Protein AF-A0A7V2LBU4-F1 (afdb_monomer_lite)

pLDDT: mean 82.69, std 14.38, range [41.59, 96.62]

Radius of gyration: 25.04 Å; chains: 1; bounding box: 65×22×63 Å

Sequence (102 aa):
MKAFLYPLWFLFGSIFAYLAYMHWRYSDTPFRPFYLRQPAGSDDMTSEVPEQDKLARKVVEDLNKYVEKMNGNLSKRNRVAATGYFVAVIVCVVSIFLIYVA

Foldseek 3Di:
DLVVLQVVLVVLLVVLLVLLVVLQVQLPDADDQDDDDDDPPPPPPDDDDPVVNVVVVVVSVVVRVVSVVVSVVSSVVSNVSSVVSVVSSVVSVVVNVVSVVD

Secondary structure (DSSP, 8-state):
-HHHHHHHHHHHHHHHHHHHHHHHHHHT-PPPPP-----TT---TTS---HHHHHHHHHHHHHHHHHHHHHHHHHHHHHHHHHHHHHHHHHHHHHHHHHHH-

Structure (mmCIF, N/CA/C/O backbone):
data_AF-A0A7V2LBU4-F1
#
_entry.id   AF-A0A7V2LBU4-F1
#
loop_
_atom_site.group_PDB
_atom_site.id
_atom_site.type_symbol
_atom_site.label_atom_id
_atom_site.label_alt_id
_atom_site.label_comp_id
_atom_site.label_asym_id
_atom_site.label_entity_id
_atom_site.label_seq_id
_atom_site.pdbx_PDB_ins_code
_atom_site.Cartn_x
_atom_site.Cartn_y
_atom_site.Cartn_z
_atom_site.occupancy
_atom_site.B_iso_or_equiv
_atom_site.auth_seq_id
_atom_site.auth_comp_id
_atom_site.auth_asym_id
_atom_site.auth_atom_id
_atom_site.pdbx_PDB_model_num
ATOM 1 N N . MET A 1 1 ? 29.979 0.321 -18.613 1.00 60.12 1 MET A N 1
ATOM 2 C CA . MET A 1 1 ? 29.126 1.023 -17.624 1.00 60.12 1 MET A CA 1
ATOM 3 C C . MET A 1 1 ? 27.660 0.572 -17.685 1.00 60.12 1 MET A C 1
ATOM 5 O O . MET A 1 1 ? 27.131 0.217 -16.644 1.00 60.12 1 MET A O 1
ATOM 9 N N . LYS A 1 2 ? 27.029 0.468 -18.872 1.00 63.81 2 LYS A N 1
ATOM 10 C CA . LYS A 1 2 ? 25.618 0.039 -19.043 1.00 63.81 2 LYS A CA 1
ATOM 11 C C . LYS A 1 2 ? 25.255 -1.320 -18.407 1.00 63.81 2 LYS A C 1
ATOM 13 O O . LYS A 1 2 ? 24.204 -1.433 -17.793 1.00 63.81 2 LYS A O 1
ATOM 18 N N . ALA A 1 3 ? 26.138 -2.322 -18.477 1.00 71.12 3 ALA A N 1
ATOM 19 C CA . ALA A 1 3 ? 25.879 -3.669 -17.945 1.00 71.12 3 ALA A CA 1
ATOM 20 C C . ALA A 1 3 ? 25.623 -3.720 -16.423 1.00 71.12 3 ALA A C 1
ATOM 22 O O . ALA A 1 3 ? 24.873 -4.574 -15.968 1.00 71.12 3 ALA A O 1
ATOM 23 N N . PHE A 1 4 ? 26.185 -2.789 -15.642 1.00 79.06 4 PHE A N 1
ATOM 24 C CA . PHE A 1 4 ? 25.936 -2.703 -14.196 1.00 79.06 4 PHE A CA 1
ATOM 25 C C . PHE A 1 4 ? 24.586 -2.056 -13.854 1.00 79.06 4 PHE A C 1
ATOM 27 O O . PHE A 1 4 ? 24.057 -2.297 -12.773 1.00 79.06 4 PHE A O 1
ATOM 34 N N . LEU A 1 5 ? 24.006 -1.259 -14.760 1.00 84.38 5 LEU A N 1
ATOM 35 C CA . LEU A 1 5 ? 22.726 -0.594 -14.505 1.00 84.38 5 LEU A CA 1
ATOM 36 C C . LEU A 1 5 ? 21.540 -1.565 -14.589 1.00 84.38 5 LEU A C 1
ATOM 38 O O . LEU A 1 5 ? 20.571 -1.383 -13.862 1.00 84.38 5 LEU A O 1
ATOM 42 N N . TYR A 1 6 ? 21.612 -2.608 -15.420 1.00 84.88 6 TYR A N 1
ATOM 43 C CA . TYR A 1 6 ? 20.552 -3.621 -15.533 1.00 84.88 6 TYR A CA 1
ATOM 44 C C . TYR A 1 6 ? 20.219 -4.321 -14.215 1.00 84.88 6 TYR A C 1
ATOM 46 O O . TYR A 1 6 ? 19.068 -4.234 -13.782 1.00 84.88 6 TYR A O 1
ATOM 54 N N . PRO A 1 7 ? 21.177 -4.997 -13.548 1.00 88.38 7 PRO A N 1
ATOM 55 C CA . PRO A 1 7 ? 20.886 -5.674 -12.292 1.00 88.38 7 PRO A CA 1
ATOM 56 C C . PRO A 1 7 ? 20.482 -4.680 -11.199 1.00 88.38 7 PRO A C 1
ATOM 58 O O . PRO A 1 7 ? 19.670 -5.023 -10.347 1.00 88.38 7 PRO A O 1
ATOM 61 N N . LEU A 1 8 ? 20.985 -3.441 -11.243 1.00 90.25 8 LEU A N 1
ATOM 62 C CA . LEU A 1 8 ? 20.621 -2.395 -10.290 1.00 90.25 8 LEU A CA 1
ATOM 63 C C . LEU A 1 8 ? 19.150 -1.974 -10.426 1.00 90.25 8 LEU A C 1
ATOM 65 O O . LEU A 1 8 ? 18.413 -1.975 -9.441 1.00 90.25 8 LEU A O 1
ATOM 69 N N . TRP A 1 9 ? 18.698 -1.653 -11.640 1.00 91.12 9 TRP A N 1
ATOM 70 C CA . TRP A 1 9 ? 17.297 -1.297 -11.884 1.00 91.12 9 TRP A CA 1
ATOM 71 C C . TRP A 1 9 ? 16.353 -2.474 -11.656 1.00 91.12 9 TRP A C 1
ATOM 73 O O . TRP A 1 9 ? 15.250 -2.284 -11.146 1.00 91.12 9 TRP A O 1
ATOM 83 N N . PHE A 1 10 ? 16.791 -3.693 -11.973 1.00 91.25 10 PHE A N 1
ATOM 84 C CA . PHE A 1 10 ? 16.027 -4.902 -11.684 1.00 91.25 10 PHE A CA 1
ATOM 85 C C . PHE A 1 10 ? 15.872 -5.134 -10.173 1.00 91.25 10 PHE A C 1
ATOM 87 O O . PHE A 1 10 ? 14.778 -5.459 -9.703 1.00 91.25 10 PHE A O 1
ATOM 94 N N . LEU A 1 11 ? 16.939 -4.914 -9.398 1.00 94.38 11 LEU A N 1
ATOM 95 C CA . LEU A 1 11 ? 16.905 -4.993 -7.938 1.00 94.38 11 LEU A CA 1
ATOM 96 C C . LEU A 1 11 ? 15.930 -3.963 -7.356 1.00 94.38 11 LEU A C 1
ATOM 98 O O . LEU A 1 11 ? 15.068 -4.325 -6.556 1.00 94.38 11 LEU A O 1
ATOM 102 N N . PHE A 1 12 ? 16.014 -2.702 -7.790 1.00 94.12 12 PHE A N 1
ATOM 103 C CA . PHE A 1 12 ? 15.080 -1.665 -7.347 1.00 94.12 12 PHE A CA 1
ATOM 104 C C . PHE A 1 12 ? 13.637 -1.981 -7.734 1.00 94.12 12 PHE A C 1
ATOM 106 O O . PHE A 1 12 ? 12.753 -1.901 -6.883 1.00 94.12 12 PHE A O 1
ATOM 113 N N . GLY A 1 13 ? 13.398 -2.422 -8.970 1.00 94.88 13 GLY A N 1
ATOM 114 C CA . GLY A 1 13 ? 12.078 -2.859 -9.419 1.00 94.88 13 GLY A CA 1
ATOM 115 C C . GLY A 1 13 ? 11.517 -3.987 -8.551 1.00 94.88 13 GLY A C 1
ATOM 116 O O . GLY A 1 13 ? 10.358 -3.929 -8.151 1.00 94.88 13 GLY A O 1
ATOM 117 N N . SER A 1 14 ? 12.349 -4.961 -8.178 1.00 94.69 14 SER A N 1
ATOM 118 C CA . SER A 1 14 ? 11.951 -6.069 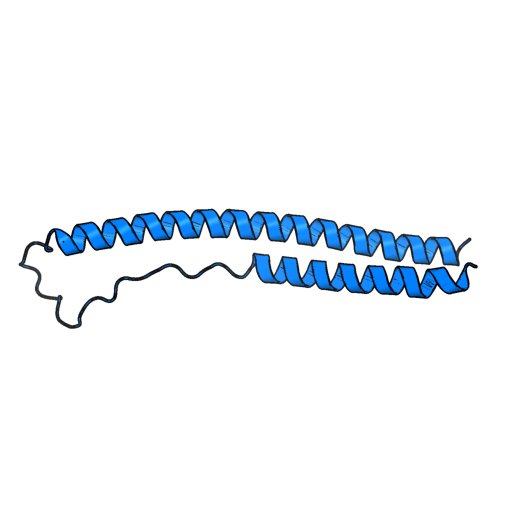-7.298 1.00 94.69 14 SER A CA 1
ATOM 119 C C . SER A 1 14 ? 11.591 -5.587 -5.888 1.00 94.69 14 SER A C 1
ATOM 121 O O . SER A 1 14 ? 10.567 -5.993 -5.337 1.00 94.69 14 SER A O 1
ATOM 123 N N . ILE A 1 15 ? 12.389 -4.679 -5.315 1.00 96.31 15 ILE A N 1
ATOM 124 C CA . ILE A 1 15 ? 12.122 -4.080 -3.998 1.00 96.31 15 ILE A CA 1
ATOM 125 C C . ILE A 1 15 ? 10.818 -3.276 -4.026 1.00 96.31 15 ILE A C 1
ATOM 127 O O . ILE A 1 15 ? 9.976 -3.432 -3.140 1.00 96.31 15 ILE A O 1
ATOM 131 N N . PHE A 1 16 ? 10.617 -2.440 -5.045 1.00 96.44 16 PHE A N 1
ATOM 132 C CA . PHE A 1 16 ? 9.395 -1.650 -5.178 1.00 96.44 16 PHE A CA 1
ATOM 133 C C . PHE A 1 16 ? 8.169 -2.524 -5.434 1.00 96.44 16 PHE A C 1
ATOM 135 O O . PHE A 1 16 ? 7.117 -2.252 -4.864 1.00 96.44 16 PHE A O 1
ATOM 142 N N . ALA A 1 17 ? 8.297 -3.608 -6.201 1.00 95.50 17 ALA A N 1
ATOM 143 C CA . ALA A 1 17 ? 7.210 -4.559 -6.412 1.00 95.50 17 ALA A CA 1
ATOM 144 C C . ALA A 1 17 ? 6.812 -5.253 -5.103 1.00 95.50 17 ALA A C 1
ATOM 146 O O . ALA A 1 17 ? 5.625 -5.333 -4.780 1.00 95.50 17 ALA A O 1
ATOM 147 N N . TYR A 1 18 ? 7.798 -5.679 -4.308 1.00 96.25 18 TYR A N 1
ATOM 148 C CA . TYR A 1 18 ? 7.551 -6.238 -2.980 1.00 96.25 18 TYR A CA 1
ATOM 149 C C . TYR A 1 18 ? 6.858 -5.228 -2.056 1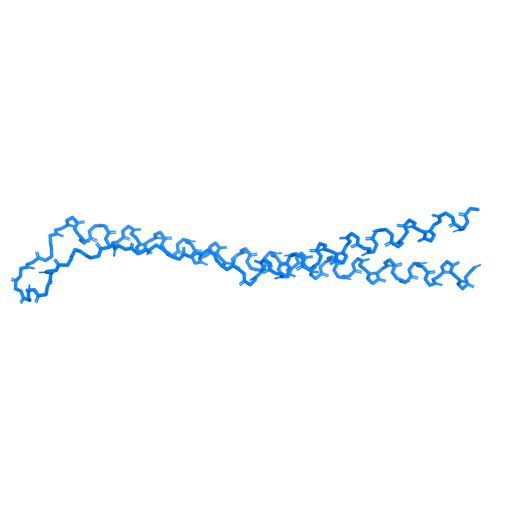.00 96.25 18 TYR A C 1
ATOM 151 O O . TYR A 1 18 ? 5.854 -5.551 -1.420 1.00 96.25 18 TYR A O 1
ATOM 159 N N . LEU A 1 19 ? 7.340 -3.982 -2.014 1.00 94.31 19 LEU A N 1
ATOM 160 C CA . LEU A 1 19 ? 6.737 -2.923 -1.202 1.00 94.31 19 LEU A CA 1
ATOM 161 C C . LEU A 1 19 ? 5.313 -2.586 -1.656 1.00 94.31 19 LEU A C 1
ATOM 163 O O . LEU A 1 19 ? 4.442 -2.407 -0.803 1.00 94.31 19 LEU A O 1
ATOM 167 N N . ALA A 1 20 ? 5.057 -2.541 -2.965 1.00 94.50 20 ALA A N 1
ATOM 168 C CA . ALA A 1 20 ? 3.725 -2.328 -3.524 1.00 94.50 20 ALA A CA 1
ATOM 169 C C . ALA A 1 20 ? 2.762 -3.437 -3.083 1.00 94.50 20 ALA A C 1
ATOM 171 O O . ALA A 1 20 ? 1.675 -3.147 -2.581 1.00 94.50 20 ALA A O 1
ATOM 172 N N . TYR A 1 21 ? 3.192 -4.698 -3.191 1.00 94.75 21 TYR A N 1
ATOM 173 C CA . TYR A 1 21 ? 2.411 -5.850 -2.750 1.00 94.75 21 TYR A CA 1
ATOM 174 C C . TYR A 1 21 ? 2.121 -5.812 -1.244 1.00 94.75 21 TYR A C 1
ATOM 176 O O . TYR A 1 21 ? 0.974 -5.983 -0.833 1.00 94.75 21 TYR A O 1
ATOM 184 N N . MET A 1 22 ? 3.129 -5.531 -0.416 1.00 94.31 22 MET A N 1
ATOM 185 C CA . MET A 1 22 ? 2.961 -5.463 1.039 1.00 94.31 22 MET A CA 1
ATOM 186 C C . MET A 1 22 ? 1.983 -4.361 1.453 1.00 94.31 22 MET A C 1
ATOM 188 O O . MET A 1 22 ? 1.083 -4.604 2.256 1.00 94.31 22 MET A O 1
ATOM 192 N N . HIS A 1 23 ? 2.110 -3.162 0.882 1.00 92.00 23 HIS A N 1
ATOM 193 C CA . HIS A 1 23 ? 1.201 -2.059 1.196 1.00 92.00 23 HIS A CA 1
ATOM 194 C C . HIS A 1 23 ? -0.213 -2.319 0.678 1.00 92.00 23 HIS A C 1
ATOM 196 O O . HIS A 1 23 ? -1.176 -2.004 1.375 1.00 92.00 23 HIS A O 1
ATOM 202 N N . TRP A 1 24 ? -0.372 -2.956 -0.484 1.00 91.25 24 TRP A N 1
ATOM 203 C CA . TRP A 1 24 ? -1.689 -3.414 -0.922 1.00 91.25 24 TRP A CA 1
ATOM 204 C C . TRP A 1 24 ? -2.265 -4.393 0.103 1.00 91.25 24 TRP A C 1
ATOM 206 O O . TRP A 1 24 ? -3.334 -4.136 0.660 1.00 91.25 24 TRP A O 1
ATOM 216 N N . ARG A 1 25 ? -1.530 -5.453 0.451 1.00 92.50 25 ARG A N 1
ATOM 217 C CA . ARG A 1 25 ? -1.994 -6.471 1.400 1.00 92.50 25 ARG A CA 1
ATOM 218 C C . ARG A 1 25 ? -2.404 -5.878 2.748 1.00 92.50 25 ARG A C 1
ATOM 220 O O . ARG A 1 25 ? -3.426 -6.293 3.297 1.00 92.50 25 ARG A O 1
ATOM 227 N N . TYR A 1 26 ? -1.638 -4.913 3.256 1.00 88.75 26 TYR A N 1
ATOM 228 C CA . TYR A 1 26 ? -1.934 -4.217 4.509 1.00 88.75 26 TYR A CA 1
ATOM 229 C C . TYR A 1 26 ? -3.090 -3.225 4.417 1.00 88.75 26 TYR A C 1
ATOM 231 O O . TYR A 1 26 ? -3.652 -2.841 5.442 1.00 88.75 26 TYR A O 1
ATOM 239 N N . SER A 1 27 ? -3.473 -2.794 3.216 1.00 86.94 27 SER A N 1
ATOM 240 C CA . SER A 1 27 ? -4.671 -1.973 3.047 1.00 86.94 27 SER A CA 1
ATOM 241 C C . SER A 1 27 ? -5.972 -2.748 3.280 1.00 86.94 27 SER A C 1
ATOM 243 O O . SER A 1 27 ? -6.982 -2.127 3.618 1.00 86.94 27 SER A O 1
ATOM 245 N N . ASP A 1 28 ? -5.914 -4.080 3.174 1.00 86.00 28 ASP A N 1
ATOM 246 C CA . ASP A 1 28 ? -7.047 -4.996 3.342 1.00 86.00 28 ASP A CA 1
ATOM 247 C C . ASP A 1 28 ? -7.036 -5.722 4.705 1.00 86.00 28 ASP A C 1
ATOM 249 O O . ASP A 1 28 ? -7.857 -6.605 4.952 1.00 86.00 28 ASP A O 1
ATOM 253 N N . THR A 1 29 ? -6.113 -5.379 5.613 1.00 86.31 29 THR A N 1
ATOM 254 C CA . THR A 1 29 ? -6.070 -5.916 6.986 1.00 86.31 29 THR A CA 1
ATOM 255 C C . THR A 1 29 ? -6.452 -4.845 8.008 1.00 86.31 29 THR A C 1
ATOM 257 O O . THR A 1 29 ? -5.567 -4.146 8.507 1.00 86.31 29 THR A O 1
ATOM 260 N N . PRO A 1 30 ? -7.745 -4.696 8.341 1.00 83.00 30 PRO A N 1
ATOM 261 C CA . PRO A 1 30 ? -8.168 -3.798 9.408 1.00 83.00 30 PRO A CA 1
ATOM 262 C C . PRO A 1 30 ? -7.800 -4.359 10.790 1.00 83.00 30 PRO A C 1
ATOM 264 O O . PRO A 1 30 ? -7.791 -5.574 11.010 1.00 83.00 30 PRO A O 1
ATOM 267 N N . PHE A 1 31 ? -7.556 -3.470 11.752 1.00 80.75 31 PHE A N 1
ATOM 268 C CA . PHE A 1 31 ? -7.530 -3.821 13.169 1.00 80.75 31 PHE A CA 1
ATOM 269 C C . PHE A 1 31 ? -8.911 -4.312 13.608 1.00 80.75 31 PHE A C 1
ATOM 271 O O . PHE A 1 31 ? -9.937 -3.751 13.214 1.00 80.75 31 PHE A O 1
ATOM 278 N N . ARG A 1 32 ? -8.939 -5.364 14.432 1.00 82.56 32 ARG A N 1
ATOM 279 C CA . ARG A 1 32 ? -10.190 -5.924 14.952 1.00 82.56 32 ARG A CA 1
ATOM 280 C C . ARG A 1 32 ? -10.794 -4.990 16.010 1.00 82.56 32 ARG A C 1
ATOM 282 O O . ARG A 1 32 ? -10.039 -4.481 16.838 1.00 82.56 32 ARG A O 1
ATOM 289 N N . PRO A 1 33 ? -12.122 -4.787 16.011 1.00 81.56 33 PRO A N 1
ATOM 290 C CA . PRO A 1 33 ? -12.794 -4.063 17.082 1.00 81.56 33 PRO A CA 1
ATOM 291 C C . PRO A 1 33 ? -12.752 -4.857 18.395 1.00 81.56 33 PRO A C 1
ATOM 293 O O . PRO A 1 33 ? -12.589 -6.082 18.410 1.00 81.56 33 PRO A O 1
ATOM 296 N N . PHE A 1 34 ? -12.910 -4.140 19.499 1.00 81.31 34 PHE A N 1
ATOM 297 C CA . PHE A 1 34 ? -12.991 -4.684 20.845 1.00 81.31 34 PHE A CA 1
ATOM 298 C C . PHE A 1 34 ? -14.434 -5.069 21.181 1.00 81.31 34 PHE A C 1
ATOM 300 O O . PHE A 1 34 ? -15.376 -4.350 20.845 1.00 81.31 34 PHE A O 1
ATOM 307 N N . TYR A 1 35 ? -14.604 -6.185 21.888 1.00 74.56 35 TYR A N 1
ATOM 308 C CA . TYR A 1 35 ? -15.903 -6.660 22.359 1.00 74.56 35 TYR A CA 1
ATOM 309 C C . TYR A 1 35 ? -15.851 -6.878 23.870 1.00 74.56 35 TYR A C 1
ATOM 311 O O . TYR A 1 35 ? -14.906 -7.484 24.379 1.00 74.56 35 TYR A O 1
ATOM 319 N N . LEU A 1 36 ? -16.872 -6.403 24.587 1.00 73.50 36 LEU A N 1
ATOM 320 C CA . LEU A 1 36 ? -17.069 -6.759 25.992 1.00 73.50 36 LEU A CA 1
ATOM 321 C C . LEU A 1 36 ? -17.598 -8.189 26.058 1.00 73.50 36 LEU A C 1
ATOM 323 O O . LEU A 1 36 ? -18.572 -8.533 25.387 1.00 73.50 36 LEU A O 1
ATOM 327 N N . ARG A 1 37 ? -16.955 -9.031 26.867 1.00 70.06 37 ARG A N 1
ATOM 328 C CA . ARG A 1 37 ? -17.425 -10.393 27.110 1.00 70.06 37 ARG A CA 1
ATOM 329 C C . ARG A 1 37 ? -18.651 -10.311 28.018 1.00 70.06 37 ARG A C 1
ATOM 331 O O . ARG A 1 37 ? -18.504 -9.975 29.189 1.00 70.06 37 ARG A O 1
ATOM 338 N N . GLN A 1 38 ? -19.841 -10.598 27.489 1.00 61.31 38 GLN A N 1
ATOM 339 C CA . GLN A 1 38 ? -21.020 -10.758 28.339 1.00 61.31 38 GLN A CA 1
ATOM 340 C C . GLN A 1 38 ? -20.842 -12.016 29.203 1.00 61.31 38 GLN A C 1
ATOM 342 O O . GLN A 1 38 ? -20.502 -13.076 28.664 1.00 61.31 38 GLN A O 1
ATOM 347 N N . PRO A 1 39 ? -21.004 -11.921 30.533 1.00 55.56 39 PRO A N 1
ATOM 348 C CA . PRO A 1 39 ? -21.022 -13.097 31.388 1.00 55.56 39 PRO A CA 1
ATOM 349 C C . PRO A 1 39 ? -22.238 -13.963 31.029 1.00 55.56 39 PRO A C 1
ATOM 351 O O . PRO A 1 39 ? -23.341 -13.456 30.841 1.00 55.56 39 PRO A O 1
ATOM 354 N N . ALA A 1 40 ? -22.030 -15.275 30.909 1.00 41.59 40 ALA A N 1
ATOM 355 C CA . ALA A 1 40 ? -23.107 -16.220 30.637 1.00 41.59 40 ALA A CA 1
ATOM 356 C C . ALA A 1 40 ? -24.120 -16.187 31.797 1.00 41.59 40 ALA A C 1
ATOM 358 O O . ALA A 1 40 ? -23.757 -16.518 32.925 1.00 41.59 40 ALA A O 1
ATOM 359 N N . GLY A 1 41 ? -25.357 -15.761 31.520 1.00 52.53 41 GLY A N 1
ATOM 360 C CA . GLY A 1 41 ? -26.448 -15.693 32.503 1.00 52.53 41 GLY A CA 1
ATOM 361 C C . GLY A 1 41 ? -27.193 -14.355 32.607 1.00 52.53 41 GLY A C 1
ATOM 362 O O . GLY A 1 41 ? -28.077 -14.244 33.445 1.00 52.53 41 GLY A O 1
ATOM 363 N N . SER A 1 42 ? -26.885 -13.342 31.787 1.00 53.84 42 SER A N 1
ATOM 364 C CA . SER A 1 42 ? -27.545 -12.022 31.845 1.00 53.84 42 SER A CA 1
ATOM 365 C C . SER A 1 42 ? -28.849 -11.900 31.032 1.00 53.84 42 SER A C 1
ATOM 367 O O . SER A 1 42 ? -29.201 -10.793 30.633 1.00 53.84 42 SER A O 1
ATOM 369 N N . ASP A 1 43 ? -29.555 -13.004 30.770 1.00 48.62 43 ASP A N 1
ATOM 370 C CA . ASP A 1 43 ? -30.838 -13.016 30.034 1.00 48.62 43 ASP A CA 1
ATOM 371 C C . ASP A 1 43 ? -32.053 -12.650 30.910 1.00 48.62 43 ASP A C 1
ATOM 373 O O . ASP A 1 43 ? -33.198 -12.766 30.474 1.00 48.62 43 ASP A O 1
ATOM 377 N N . ASP A 1 44 ? -31.836 -12.183 32.143 1.00 43.94 44 ASP A N 1
ATOM 378 C CA . ASP A 1 44 ? -32.931 -11.798 33.030 1.00 43.94 44 ASP A CA 1
ATOM 379 C C . ASP A 1 44 ? -33.358 -10.342 32.769 1.00 43.94 44 ASP A C 1
ATOM 381 O O . ASP A 1 44 ? -32.766 -9.370 33.252 1.00 43.94 44 ASP A O 1
ATOM 385 N N . MET A 1 45 ? -34.395 -10.207 31.940 1.00 52.09 45 MET A N 1
ATOM 386 C CA . MET A 1 45 ? -35.031 -8.967 31.479 1.00 52.09 45 MET A CA 1
ATOM 387 C C . MET A 1 45 ? -35.766 -8.175 32.582 1.00 52.09 45 MET A C 1
ATOM 389 O O . MET A 1 45 ? -36.909 -7.765 32.383 1.00 52.09 45 MET A O 1
ATOM 393 N N . THR A 1 46 ? -35.136 -7.898 33.731 1.00 51.75 46 THR A N 1
ATOM 394 C CA . THR A 1 46 ? -35.789 -7.045 34.752 1.00 51.75 46 THR A CA 1
ATOM 395 C C . THR A 1 46 ? -34.898 -6.205 35.662 1.00 51.75 46 THR A C 1
ATOM 397 O O . THR A 1 46 ? -35.431 -5.405 36.427 1.00 51.75 46 THR A O 1
ATOM 400 N N . SER A 1 47 ? -33.572 -6.296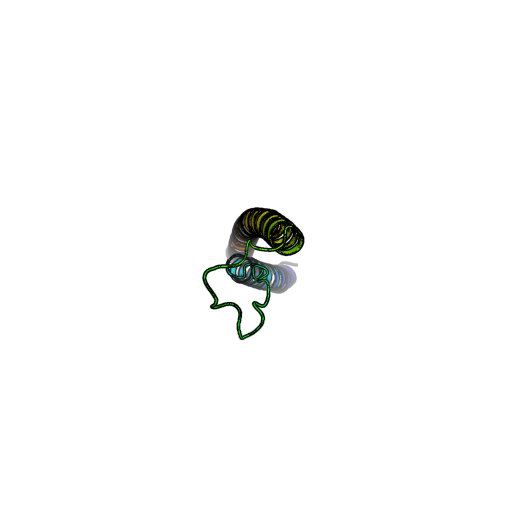 35.579 1.00 47.72 47 SER A N 1
ATOM 401 C CA . SER A 1 47 ? -32.698 -5.497 36.448 1.00 47.72 47 SER A CA 1
ATOM 402 C C . SER A 1 47 ? -31.999 -4.410 35.647 1.00 47.72 47 SER A C 1
ATOM 404 O O . SER A 1 47 ? -31.345 -4.691 34.644 1.00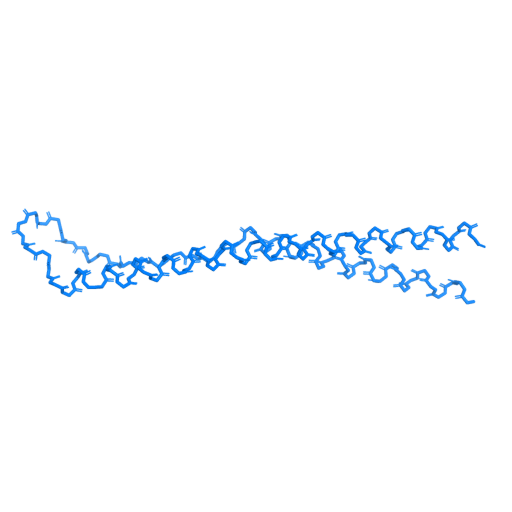 47.72 47 SER A O 1
ATOM 406 N N . GLU A 1 48 ? -32.167 -3.158 36.077 1.00 51.47 48 GLU A N 1
ATOM 407 C CA . GLU A 1 48 ? -31.462 -1.995 35.548 1.00 51.47 48 GLU A CA 1
ATOM 408 C C . GLU A 1 48 ? -29.992 -2.342 35.290 1.00 51.47 48 GLU A C 1
ATOM 410 O O . GLU A 1 48 ? -29.269 -2.735 36.203 1.00 51.47 48 GLU A O 1
ATOM 415 N N . VAL A 1 49 ? -29.554 -2.221 34.031 1.00 56.19 49 VAL A N 1
ATOM 416 C CA . VAL A 1 49 ? -28.149 -2.417 33.658 1.00 56.19 49 VAL A CA 1
ATOM 417 C C . VAL A 1 49 ? -27.296 -1.567 34.610 1.00 56.19 49 VAL A C 1
ATOM 419 O O . VAL A 1 49 ? -27.480 -0.340 34.598 1.00 56.19 49 VAL A O 1
ATOM 422 N N . PRO A 1 50 ? -26.398 -2.169 35.420 1.00 59.59 50 PRO A N 1
ATOM 423 C CA . PRO A 1 50 ? -25.590 -1.430 36.381 1.00 59.59 50 PRO A CA 1
ATOM 424 C C . PRO A 1 50 ? -24.892 -0.264 35.678 1.00 59.59 50 PRO A C 1
ATOM 426 O O . PRO A 1 50 ? -24.387 -0.438 34.568 1.00 59.59 50 PRO A O 1
ATOM 429 N N . GLU A 1 51 ? -24.842 0.927 36.284 1.00 61.16 51 GLU A N 1
ATOM 430 C CA . GLU A 1 51 ? -24.198 2.095 35.654 1.00 61.16 51 GLU A CA 1
ATOM 431 C C . GLU A 1 51 ? -22.764 1.806 35.180 1.00 61.16 51 GLU A C 1
ATOM 433 O O . GLU A 1 51 ? -22.343 2.307 34.136 1.00 61.16 51 GLU A O 1
ATOM 438 N N . GLN A 1 52 ? -22.039 0.932 35.887 1.00 62.69 52 GLN A N 1
ATOM 439 C CA . GLN A 1 52 ? -20.715 0.456 35.479 1.00 62.69 52 GLN A CA 1
ATOM 440 C C . GLN A 1 52 ? -20.715 -0.242 34.113 1.00 62.69 52 GLN A C 1
ATOM 442 O O . GLN A 1 52 ? -19.795 -0.030 33.324 1.00 62.69 52 GLN A O 1
ATOM 447 N N . ASP A 1 53 ? -21.745 -1.025 33.799 1.00 68.81 53 ASP A N 1
ATOM 448 C CA . ASP A 1 53 ? -21.850 -1.756 32.534 1.00 68.81 53 ASP A CA 1
ATOM 449 C C . ASP A 1 53 ? -22.239 -0.809 31.380 1.00 68.81 53 ASP A C 1
ATOM 451 O O . ASP A 1 53 ? -21.769 -0.958 30.250 1.00 68.81 53 ASP A O 1
ATOM 455 N N . LYS A 1 54 ? -22.999 0.260 31.674 1.00 72.69 54 LYS A N 1
ATOM 456 C CA . LYS A 1 54 ? -23.255 1.364 30.725 1.00 72.69 54 LYS A CA 1
ATOM 457 C C . LYS A 1 54 ? -21.982 2.164 30.428 1.00 72.69 54 LYS A C 1
ATOM 459 O O . LYS A 1 54 ? -21.712 2.469 29.265 1.00 72.69 54 LYS A O 1
ATOM 464 N N . LEU A 1 55 ? -21.186 2.478 31.454 1.00 78.12 55 LEU A N 1
ATOM 465 C CA . LEU A 1 55 ? -19.914 3.191 31.302 1.00 78.12 55 LEU A CA 1
ATOM 466 C C . LEU A 1 55 ? -18.909 2.357 30.492 1.00 78.12 55 LEU A C 1
ATOM 468 O O . LEU A 1 55 ? -18.314 2.866 29.543 1.00 78.12 55 LEU A O 1
ATOM 472 N N . ALA A 1 56 ? -18.770 1.068 30.813 1.00 77.69 56 ALA A N 1
ATOM 473 C CA . ALA A 1 56 ? -17.889 0.151 30.095 1.00 77.69 56 ALA A CA 1
ATOM 474 C C . ALA A 1 56 ? -18.278 0.026 28.614 1.00 77.69 56 ALA A C 1
ATOM 476 O O . ALA A 1 56 ? -17.412 0.110 27.740 1.00 77.69 56 ALA A O 1
ATOM 477 N N . ARG A 1 57 ? -19.579 -0.102 28.313 1.00 81.00 57 ARG A N 1
ATOM 478 C CA . ARG A 1 57 ? -20.084 -0.124 26.928 1.00 81.00 57 ARG A CA 1
ATOM 479 C C . ARG A 1 57 ? -19.750 1.156 26.177 1.00 81.00 57 ARG A C 1
ATOM 481 O O . ARG A 1 57 ? -19.267 1.071 25.053 1.00 81.00 57 ARG A O 1
ATOM 488 N N . LYS A 1 58 ? -19.939 2.320 26.804 1.00 82.88 58 LYS A N 1
ATOM 489 C CA . LYS A 1 58 ? -19.624 3.618 26.192 1.00 82.88 58 LYS A CA 1
ATOM 490 C C . LYS A 1 58 ? -18.132 3.763 25.885 1.00 82.88 58 LYS A C 1
ATOM 492 O O . LYS A 1 58 ? -17.774 4.187 24.792 1.00 82.88 58 LYS A O 1
ATOM 497 N N . VAL A 1 59 ? -17.262 3.337 26.803 1.00 85.81 59 VAL A N 1
ATOM 498 C CA . VAL A 1 59 ? -15.805 3.339 26.583 1.00 85.81 59 VAL A CA 1
ATOM 499 C C . VAL A 1 59 ? -15.421 2.430 25.415 1.00 85.81 59 VAL A C 1
ATOM 501 O O . VAL A 1 59 ? -14.624 2.829 24.568 1.00 85.81 59 VAL A O 1
ATOM 504 N N . VAL A 1 60 ? -15.996 1.227 25.330 1.00 85.94 60 VAL A N 1
ATOM 505 C CA . VAL A 1 60 ? -15.718 0.302 24.218 1.00 85.94 60 VAL A CA 1
ATOM 506 C C . VAL A 1 60 ? -16.276 0.818 22.893 1.00 85.94 60 VAL A C 1
ATOM 508 O O . VAL A 1 60 ? -15.625 0.662 21.861 1.00 85.94 60 VAL A O 1
ATOM 511 N N . GLU A 1 61 ? -17.430 1.479 22.903 1.00 87.06 61 GLU A N 1
ATOM 512 C CA . GLU A 1 61 ? -17.992 2.127 21.717 1.00 87.06 61 GLU A CA 1
ATOM 513 C C . GLU A 1 61 ? -17.085 3.258 21.206 1.00 87.06 61 GLU A C 1
ATOM 515 O O . GLU A 1 61 ? -16.762 3.301 20.016 1.00 87.06 61 GLU A O 1
ATOM 520 N N . ASP A 1 62 ? -16.616 4.133 22.096 1.00 87.69 62 ASP A N 1
ATOM 521 C CA . ASP A 1 62 ? -15.711 5.231 21.742 1.00 87.69 62 ASP A CA 1
ATOM 522 C C . ASP A 1 62 ? -14.348 4.712 21.255 1.00 87.69 62 ASP A C 1
ATOM 524 O O . ASP A 1 62 ? -13.799 5.213 20.266 1.00 87.69 62 ASP A O 1
ATOM 528 N N . LEU A 1 63 ? -13.833 3.649 21.880 1.00 87.75 63 LEU A N 1
ATOM 529 C CA . LEU A 1 63 ? -12.615 2.968 21.446 1.00 87.75 63 LEU A CA 1
ATOM 530 C C . LEU A 1 63 ? -12.786 2.352 20.051 1.00 87.75 63 LEU A C 1
ATOM 532 O O . LEU A 1 63 ? -11.920 2.515 19.193 1.00 87.75 63 LEU A O 1
ATOM 536 N N . ASN A 1 64 ? -13.916 1.696 19.785 1.00 89.06 64 ASN A N 1
ATOM 537 C CA . ASN A 1 64 ? -14.201 1.111 18.476 1.00 89.06 64 ASN A CA 1
ATOM 538 C C . ASN A 1 64 ? -14.354 2.177 17.387 1.00 89.06 64 ASN A C 1
ATOM 540 O O . ASN A 1 64 ? -13.804 2.000 16.300 1.00 89.06 64 ASN A O 1
ATOM 544 N N . LYS A 1 65 ? -14.991 3.318 17.682 1.00 89.25 65 LYS A N 1
ATOM 545 C CA . LYS A 1 65 ? -15.039 4.470 16.760 1.00 89.25 65 LYS A CA 1
ATOM 546 C C . LYS A 1 65 ? -13.641 5.000 16.440 1.00 89.25 65 LYS A C 1
ATOM 548 O O . LYS A 1 65 ? -13.367 5.396 15.305 1.00 89.25 65 LYS A O 1
ATOM 553 N N . TYR A 1 66 ? -12.744 5.022 17.426 1.00 88.06 66 TYR A N 1
ATOM 554 C CA . TYR A 1 66 ? -11.351 5.406 17.206 1.00 88.06 66 TYR A CA 1
ATOM 555 C C . TYR A 1 66 ? -10.614 4.392 16.317 1.00 88.06 66 TYR A C 1
ATOM 557 O O . TYR A 1 66 ? -9.987 4.787 15.330 1.00 88.06 66 TYR A O 1
ATOM 565 N N . VAL A 1 67 ? -10.751 3.094 16.606 1.00 87.81 67 VAL A N 1
ATOM 566 C CA . VAL A 1 67 ? -10.172 2.003 15.802 1.00 87.81 67 VAL A CA 1
ATOM 567 C C . VAL A 1 67 ? -10.686 2.040 14.362 1.00 87.81 67 VAL A C 1
ATO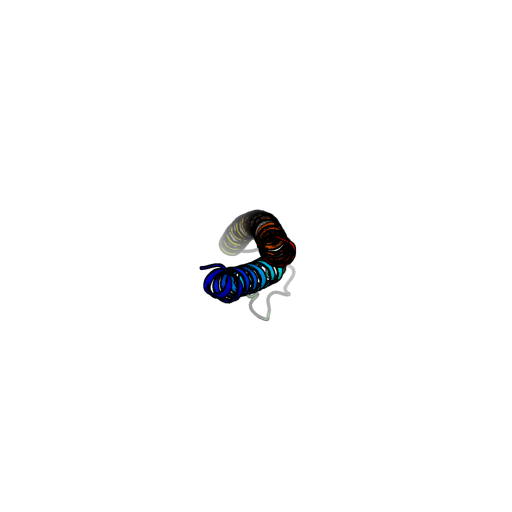M 569 O O . VAL A 1 67 ? -9.903 1.886 13.427 1.00 87.81 67 VAL A O 1
ATOM 572 N N . GLU A 1 68 ? -11.972 2.313 14.153 1.00 89.31 68 GLU A N 1
ATOM 573 C CA . GLU A 1 68 ? -12.574 2.427 12.824 1.00 89.31 68 GLU A CA 1
ATOM 574 C C . GLU A 1 68 ? -11.977 3.592 12.021 1.00 89.31 68 GLU A C 1
ATOM 576 O O . GLU A 1 68 ? -11.555 3.416 10.873 1.00 89.31 68 GLU A O 1
ATOM 581 N N . LYS A 1 69 ? -11.843 4.773 12.640 1.00 89.19 69 LYS A N 1
ATOM 582 C CA . LYS A 1 69 ? -11.167 5.922 12.013 1.00 89.19 69 LYS A CA 1
ATOM 583 C C . LYS A 1 69 ? -9.708 5.611 11.682 1.00 89.19 69 LYS A C 1
ATOM 585 O O . LYS A 1 69 ? -9.235 5.963 10.598 1.00 89.19 69 LYS A O 1
ATOM 590 N N . MET A 1 70 ? -8.995 4.942 12.588 1.00 88.06 70 MET A N 1
ATOM 591 C CA . MET A 1 70 ? -7.619 4.510 12.344 1.00 88.06 70 MET A CA 1
ATOM 592 C C . MET A 1 70 ? -7.527 3.525 11.180 1.00 88.06 70 MET A C 1
ATOM 594 O O . MET A 1 70 ? -6.672 3.706 10.316 1.00 88.06 70 MET A O 1
ATOM 598 N N . ASN A 1 71 ? -8.420 2.537 11.113 1.00 88.69 71 ASN A N 1
ATOM 599 C CA . ASN A 1 71 ? -8.486 1.566 10.022 1.00 88.69 71 ASN A CA 1
ATOM 600 C C . ASN A 1 71 ? -8.712 2.245 8.672 1.00 88.69 71 ASN A C 1
ATOM 602 O O . ASN A 1 71 ? -7.997 1.957 7.710 1.00 88.69 71 ASN A O 1
ATOM 606 N N . GLY A 1 72 ? -9.652 3.192 8.607 1.00 88.81 72 GLY A N 1
ATOM 607 C CA . GLY A 1 72 ? -9.907 3.965 7.394 1.00 88.81 72 GLY A CA 1
ATOM 608 C C . GLY A 1 72 ? -8.676 4.754 6.938 1.00 88.81 72 GLY A C 1
ATOM 609 O O . GLY A 1 72 ? -8.308 4.715 5.761 1.00 88.81 72 GLY A O 1
ATOM 610 N N . ASN A 1 73 ? -7.995 5.431 7.865 1.00 89.62 73 ASN A N 1
ATOM 611 C CA . ASN A 1 73 ? -6.786 6.197 7.555 1.00 89.62 73 ASN A CA 1
ATOM 612 C C . ASN A 1 73 ? -5.607 5.304 7.154 1.00 89.62 73 ASN A C 1
ATOM 614 O O . ASN A 1 73 ? -4.875 5.638 6.219 1.00 89.62 73 ASN A O 1
ATOM 618 N N . LEU A 1 74 ? -5.428 4.171 7.835 1.00 88.62 74 LEU A N 1
ATOM 619 C CA . LEU A 1 74 ? -4.365 3.217 7.547 1.00 88.62 74 LEU A CA 1
ATOM 620 C C . LEU A 1 74 ? -4.566 2.574 6.173 1.00 88.62 74 LEU A C 1
ATOM 622 O O . LEU A 1 74 ? -3.634 2.558 5.372 1.00 88.62 74 LEU A O 1
ATOM 626 N N . SER A 1 75 ? -5.789 2.134 5.864 1.00 90.25 75 SER A N 1
ATOM 627 C CA . SER A 1 75 ? -6.134 1.571 4.555 1.00 90.25 75 SER A CA 1
ATOM 628 C C . SER A 1 75 ? -5.871 2.577 3.432 1.00 90.25 75 SER A C 1
ATOM 630 O O . SER A 1 75 ? -5.190 2.251 2.457 1.00 90.25 75 SER A O 1
ATOM 632 N N . LYS A 1 76 ? -6.299 3.837 3.599 1.00 91.19 76 LYS A N 1
ATOM 633 C CA . LYS A 1 76 ? -6.031 4.906 2.621 1.00 91.19 76 LYS A CA 1
ATOM 634 C C . LYS A 1 76 ? -4.536 5.158 2.427 1.00 91.19 76 LYS A C 1
ATOM 636 O O . LYS A 1 76 ? -4.078 5.174 1.286 1.00 91.19 76 LYS A O 1
ATOM 641 N N . ARG A 1 77 ? -3.763 5.318 3.509 1.00 91.75 77 ARG A N 1
ATOM 642 C CA . ARG A 1 77 ? -2.301 5.514 3.424 1.00 91.75 77 ARG A CA 1
ATOM 643 C C . ARG A 1 77 ? -1.617 4.351 2.720 1.00 91.75 77 ARG A C 1
ATOM 645 O O . ARG A 1 77 ? -0.786 4.582 1.848 1.00 91.75 77 ARG A O 1
ATOM 652 N N . ASN A 1 78 ? -1.996 3.126 3.062 1.00 92.62 78 ASN A N 1
ATOM 653 C CA . ASN A 1 78 ? -1.436 1.926 2.459 1.00 92.62 78 ASN A CA 1
ATOM 654 C C . ASN A 1 78 ? -1.784 1.817 0.966 1.00 92.62 78 ASN A C 1
ATOM 656 O O . ASN A 1 78 ? -0.900 1.520 0.171 1.00 92.62 78 ASN A O 1
ATOM 660 N N . ARG A 1 79 ? -3.007 2.164 0.542 1.00 92.44 79 ARG A N 1
ATOM 661 C CA . ARG A 1 79 ? -3.369 2.223 -0.890 1.00 92.44 79 ARG A CA 1
ATOM 662 C C . ARG A 1 79 ? -2.574 3.272 -1.663 1.00 92.44 79 ARG A C 1
ATOM 664 O O . ARG A 1 79 ? -2.103 2.995 -2.765 1.00 92.44 79 ARG A O 1
ATOM 671 N N . VAL A 1 80 ? -2.399 4.462 -1.087 1.00 94.56 80 VAL A N 1
ATOM 672 C CA . VAL A 1 80 ? -1.594 5.530 -1.704 1.00 94.56 80 VAL A CA 1
ATOM 673 C C . VAL A 1 80 ? -0.134 5.093 -1.830 1.00 94.56 80 VAL A C 1
ATOM 675 O O . VAL A 1 80 ? 0.446 5.216 -2.906 1.00 94.56 80 VAL A O 1
ATOM 678 N N . ALA A 1 81 ? 0.439 4.514 -0.772 1.00 93.06 81 ALA A N 1
ATOM 679 C CA . ALA A 1 81 ? 1.800 3.988 -0.794 1.00 93.06 81 ALA A CA 1
ATOM 680 C C . ALA A 1 81 ? 1.964 2.857 -1.823 1.00 93.06 81 ALA A C 1
ATOM 682 O O . ALA A 1 81 ? 2.903 2.889 -2.614 1.00 93.06 81 ALA A O 1
ATOM 683 N N . ALA A 1 82 ? 1.027 1.903 -1.873 1.00 94.38 82 ALA A N 1
ATOM 684 C CA . ALA A 1 82 ? 1.032 0.817 -2.853 1.00 94.38 82 ALA A CA 1
ATOM 685 C C . ALA A 1 82 ? 1.031 1.349 -4.292 1.00 94.38 82 ALA A C 1
ATOM 687 O O . ALA A 1 82 ? 1.820 0.897 -5.119 1.00 94.38 82 ALA A O 1
ATOM 688 N N . THR A 1 83 ? 0.206 2.364 -4.564 1.00 94.44 83 THR A N 1
ATOM 689 C CA . THR A 1 83 ? 0.147 3.025 -5.875 1.00 94.44 83 THR A CA 1
ATOM 690 C C . THR A 1 83 ? 1.472 3.717 -6.206 1.00 94.44 83 THR A C 1
ATOM 692 O O . THR A 1 83 ? 1.987 3.556 -7.309 1.00 94.44 83 THR A O 1
ATOM 695 N N . GLY A 1 84 ? 2.066 4.439 -5.250 1.00 95.25 84 GLY A N 1
ATOM 696 C CA . GLY A 1 84 ? 3.361 5.100 -5.438 1.00 95.25 84 GLY A CA 1
ATOM 697 C C . GLY A 1 84 ? 4.491 4.115 -5.754 1.00 95.25 84 GLY A C 1
ATOM 698 O O . GLY A 1 84 ? 5.246 4.320 -6.704 1.00 95.25 84 GLY A O 1
ATOM 699 N N . TYR A 1 85 ? 4.569 3.006 -5.016 1.00 96.06 85 TYR A N 1
ATOM 700 C CA . TYR A 1 85 ? 5.548 1.955 -5.297 1.00 96.06 85 TYR A CA 1
ATOM 701 C C . TYR A 1 85 ? 5.287 1.254 -6.631 1.00 96.06 85 TYR A C 1
ATOM 703 O O . TYR A 1 85 ? 6.236 0.950 -7.348 1.00 96.06 85 TYR A O 1
ATOM 711 N N . PHE A 1 86 ? 4.026 1.056 -7.014 1.00 95.50 86 PHE A N 1
ATOM 712 C CA . PHE A 1 86 ? 3.684 0.499 -8.322 1.00 95.50 86 PHE A CA 1
ATOM 713 C C . PHE A 1 86 ? 4.158 1.398 -9.474 1.00 95.50 86 PHE A C 1
ATOM 715 O O . PHE A 1 86 ? 4.759 0.913 -10.432 1.00 95.50 86 PHE A O 1
ATOM 722 N N . VAL A 1 87 ? 3.985 2.718 -9.355 1.00 96.62 87 VAL A N 1
ATOM 723 C CA . VAL A 1 87 ? 4.549 3.678 -10.319 1.00 96.62 87 VAL A CA 1
ATOM 724 C C . VAL A 1 87 ? 6.077 3.573 -10.364 1.00 96.62 87 VAL A C 1
ATOM 726 O O . VAL A 1 87 ? 6.652 3.558 -11.450 1.00 96.62 87 VAL A O 1
ATOM 729 N N . ALA A 1 88 ? 6.746 3.424 -9.217 1.00 95.00 88 ALA A N 1
ATOM 730 C CA . ALA A 1 88 ? 8.198 3.238 -9.172 1.00 95.00 88 ALA A CA 1
ATOM 731 C C . ALA A 1 88 ? 8.664 1.950 -9.884 1.00 95.00 88 ALA A C 1
ATOM 733 O O . ALA A 1 88 ? 9.709 1.960 -10.538 1.00 95.00 88 ALA A O 1
ATOM 734 N N . VAL A 1 89 ? 7.880 0.864 -9.831 1.00 95.88 89 VAL A N 1
ATOM 735 C CA . VAL A 1 89 ? 8.139 -0.356 -10.622 1.00 95.88 89 VAL A CA 1
ATOM 736 C C . VAL A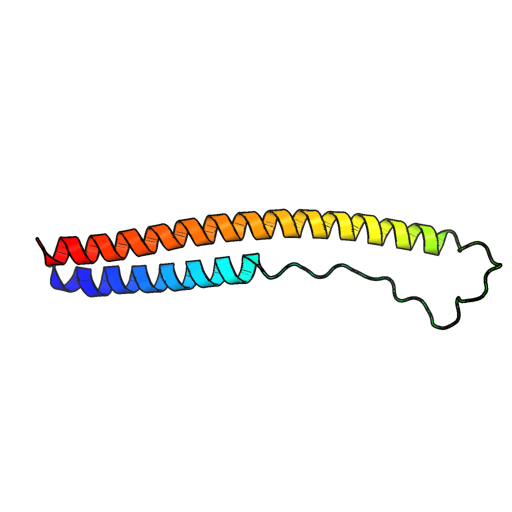 1 89 ? 8.084 -0.052 -12.117 1.00 95.88 89 VAL A C 1
ATOM 738 O O . VAL A 1 89 ? 9.008 -0.422 -12.841 1.00 95.88 89 VAL A O 1
ATOM 741 N N . ILE A 1 90 ? 7.047 0.655 -12.579 1.00 96.00 90 ILE A N 1
ATOM 742 C CA . ILE A 1 90 ? 6.909 1.042 -13.993 1.00 96.00 90 ILE A CA 1
ATOM 743 C C . ILE A 1 90 ? 8.119 1.868 -14.435 1.00 96.00 90 ILE A C 1
ATOM 745 O O . ILE A 1 90 ? 8.700 1.583 -15.479 1.00 96.00 90 ILE A O 1
ATOM 749 N N . VAL A 1 91 ? 8.544 2.841 -13.622 1.00 95.44 91 VAL A N 1
ATOM 750 C CA . VAL A 1 91 ? 9.738 3.651 -13.904 1.00 95.44 91 VAL A CA 1
ATOM 751 C C . VAL A 1 91 ? 10.978 2.769 -14.047 1.00 95.44 91 VAL A C 1
ATOM 753 O O . VAL A 1 91 ? 11.705 2.926 -15.021 1.00 95.44 91 VAL A O 1
ATOM 756 N N . CYS A 1 92 ? 11.192 1.797 -13.154 1.00 93.56 92 CYS A N 1
ATOM 757 C CA . CYS A 1 92 ? 12.332 0.880 -13.258 1.00 93.56 92 CYS A CA 1
ATOM 758 C C . CYS A 1 92 ? 12.299 0.059 -14.556 1.00 93.56 92 CYS A C 1
ATOM 760 O O . CYS A 1 92 ? 13.327 -0.079 -15.219 1.00 93.56 92 CYS A O 1
ATOM 762 N N . VAL A 1 93 ? 11.129 -0.452 -14.951 1.00 92.62 93 VAL A N 1
ATOM 763 C CA . VAL A 1 93 ? 10.963 -1.210 -16.204 1.00 92.62 93 VAL A CA 1
ATOM 764 C C . VAL A 1 93 ? 11.240 -0.326 -17.420 1.00 92.62 93 VAL A C 1
ATOM 766 O O . VAL A 1 93 ? 11.981 -0.731 -18.316 1.00 92.62 93 VAL A O 1
ATOM 769 N N . VAL A 1 94 ? 10.705 0.898 -17.437 1.00 93.56 94 VAL A N 1
ATOM 770 C CA . VAL A 1 94 ? 10.955 1.873 -18.508 1.00 93.56 94 VAL A CA 1
ATOM 771 C C . VAL A 1 94 ? 12.437 2.236 -18.572 1.00 93.56 94 VAL A C 1
ATOM 773 O O . VAL A 1 94 ? 13.004 2.272 -19.660 1.00 93.56 94 VAL A O 1
ATOM 776 N N . SER A 1 95 ? 13.100 2.445 -17.434 1.00 91.94 95 SER A N 1
ATOM 777 C CA . SER A 1 95 ? 14.540 2.715 -17.392 1.00 91.94 95 SER A CA 1
ATOM 778 C C . SER A 1 95 ? 15.360 1.554 -17.953 1.00 91.94 95 SER A C 1
ATOM 780 O O . SER A 1 95 ? 16.265 1.797 -18.749 1.00 91.94 95 SER A O 1
ATOM 782 N N . ILE A 1 96 ? 15.030 0.303 -17.611 1.00 89.62 96 ILE A N 1
ATOM 783 C CA . ILE A 1 96 ? 15.683 -0.883 -18.194 1.00 89.62 96 ILE A CA 1
ATOM 784 C C . ILE A 1 96 ? 15.486 -0.911 -19.711 1.00 89.62 96 ILE A C 1
ATOM 786 O O . ILE A 1 96 ? 16.451 -1.104 -20.448 1.00 89.62 96 ILE A O 1
ATOM 790 N N . PHE A 1 97 ? 14.257 -0.682 -20.179 1.00 89.69 97 PHE A N 1
ATOM 791 C CA . PHE A 1 97 ? 13.940 -0.662 -21.604 1.00 89.69 97 PHE A CA 1
ATOM 792 C C . PHE A 1 97 ? 14.723 0.426 -22.351 1.00 89.69 97 PHE A C 1
ATOM 794 O O . PHE A 1 97 ? 15.330 0.150 -23.382 1.00 89.69 97 PHE A O 1
ATOM 801 N N . LEU A 1 98 ? 14.783 1.644 -21.809 1.00 89.62 98 LEU A N 1
ATOM 802 C CA . LEU A 1 98 ? 15.543 2.743 -22.408 1.00 89.62 98 LEU A CA 1
ATOM 803 C C . LEU A 1 98 ? 17.047 2.453 -22.454 1.00 89.62 98 LEU A C 1
ATOM 805 O O . LEU A 1 98 ? 17.683 2.743 -23.459 1.00 89.62 98 LEU A O 1
ATOM 809 N N . ILE A 1 99 ? 17.615 1.850 -21.405 1.00 87.25 99 ILE A N 1
ATOM 810 C CA . ILE A 1 99 ? 19.035 1.453 -21.370 1.00 87.25 99 ILE A CA 1
ATOM 811 C C . ILE A 1 99 ? 19.333 0.315 -22.361 1.00 87.25 99 ILE A C 1
ATOM 813 O O . ILE A 1 99 ? 20.481 0.148 -22.773 1.00 87.25 99 ILE A O 1
ATOM 817 N N . TYR A 1 100 ? 18.322 -0.476 -22.721 1.00 84.00 100 TYR A N 1
ATOM 818 C CA . TYR A 1 100 ? 18.424 -1.537 -23.721 1.00 84.00 100 TYR A CA 1
ATOM 819 C C . TYR A 1 100 ? 18.340 -1.038 -25.151 1.00 84.00 100 TYR A C 1
ATOM 821 O O . TYR A 1 100 ? 19.079 -1.520 -26.006 1.00 84.00 100 TYR A O 1
ATOM 829 N N . VAL A 1 101 ? 17.473 -0.063 -25.404 1.00 83.94 101 VAL A N 1
ATOM 830 C CA . VAL A 1 101 ? 17.303 0.524 -26.735 1.00 83.94 101 VAL A CA 1
ATOM 831 C C . VAL A 1 101 ? 18.413 1.535 -27.070 1.00 83.94 101 VAL A C 1
ATOM 833 O O . VAL A 1 101 ? 18.752 1.681 -28.242 1.00 83.94 101 VAL A O 1
ATOM 836 N N . ALA A 1 102 ? 18.980 2.224 -26.071 1.00 70.69 102 ALA A N 1
ATOM 837 C CA . ALA A 1 102 ? 20.039 3.233 -26.230 1.00 70.69 102 ALA A CA 1
ATOM 838 C C . ALA A 1 102 ? 21.459 2.660 -26.130 1.00 70.69 102 ALA A C 1
ATOM 840 O O . ALA A 1 102 ? 22.406 3.252 -26.698 1.00 70.69 102 ALA A O 1
#